Protein AF-A0A6V7KLK7-F1 (afdb_monomer_lite)

Organism: NCBI:txid1563983

Sequence (73 aa):
SCAEVRCEEGKKCVVRRGRPRCVCSPECKSPRGGSGPVCGTDGRSYRSHCRLKKHACKKGSHELTVAYNGYCQ

Radius of gyration: 14.05 Å; chains: 1; bounding box: 35×24×38 Å

Secondary structure (DSSP, 8-state):
--TT-PPPTTEEEEEETTEEEEEE----SSTT-SS--EEETTS-EESSHHHHHHHHHHHT-SS--EEEES---

Structure (mmCIF, N/CA/C/O backbone):
data_AF-A0A6V7KLK7-F1
#
_entry.id   AF-A0A6V7KLK7-F1
#
loop_
_atom_site.group_PDB
_atom_site.id
_atom_site.type_symbol
_atom_site.label_atom_id
_atom_site.label_alt_id
_atom_site.label_comp_id
_atom_site.label_asym_id
_atom_site.label_entity_id
_atom_site.label_seq_id
_atom_site.pdbx_PDB_ins_code
_atom_site.Cartn_x
_atom_site.Cartn_y
_atom_site.Cartn_z
_atom_site.occupancy
_atom_site.B_iso_or_equiv
_atom_site.auth_seq_id
_atom_site.auth_comp_id
_atom_site.auth_asym_id
_atom_site.auth_atom_id
_atom_site.pdbx_PDB_model_num
ATOM 1 N N . SER A 1 1 ? 11.431 -4.994 -21.615 1.00 90.12 1 SER A N 1
ATOM 2 C CA . SER A 1 1 ? 11.376 -5.935 -20.470 1.00 90.12 1 SER A CA 1
ATOM 3 C C . SER A 1 1 ? 11.525 -5.141 -19.166 1.00 90.12 1 SER A C 1
ATOM 5 O O . SER A 1 1 ? 11.544 -3.920 -19.239 1.00 90.12 1 SER A O 1
ATOM 7 N N . CYS A 1 2 ? 11.604 -5.789 -17.993 1.00 95.44 2 CYS A N 1
ATOM 8 C CA . CYS A 1 2 ? 11.917 -5.142 -16.702 1.00 95.44 2 CYS A CA 1
ATOM 9 C C . CYS A 1 2 ? 13.413 -5.203 -16.321 1.00 95.44 2 CYS A C 1
ATOM 11 O O . CYS A 1 2 ? 13.745 -4.862 -15.194 1.00 95.44 2 CYS A O 1
ATOM 13 N N . ALA A 1 3 ? 14.294 -5.657 -17.222 1.00 93.00 3 ALA A N 1
ATOM 14 C CA . ALA A 1 3 ? 15.683 -6.010 -16.900 1.00 93.00 3 ALA A CA 1
ATOM 15 C C . ALA A 1 3 ? 16.502 -4.856 -16.290 1.00 93.00 3 ALA A C 1
ATOM 17 O O . ALA A 1 3 ? 17.281 -5.085 -15.375 1.00 93.00 3 ALA A O 1
ATOM 18 N N . GLU A 1 4 ? 16.276 -3.622 -16.742 1.00 92.62 4 GLU A N 1
ATOM 19 C CA . GLU A 1 4 ? 17.034 -2.435 -16.305 1.00 92.62 4 GLU A CA 1
ATOM 20 C C . GLU A 1 4 ? 16.158 -1.421 -15.549 1.00 92.62 4 GLU A C 1
ATOM 22 O O . GLU A 1 4 ? 16.578 -0.307 -15.241 1.00 92.62 4 GLU A O 1
ATOM 27 N N . VAL A 1 5 ? 14.909 -1.785 -15.240 1.00 94.88 5 VAL A N 1
ATOM 28 C CA . VAL A 1 5 ? 13.947 -0.866 -14.622 1.00 94.88 5 VAL A CA 1
ATOM 29 C C . VAL A 1 5 ? 14.094 -0.899 -13.108 1.00 94.88 5 VAL A C 1
ATOM 31 O O . VAL A 1 5 ? 13.719 -1.873 -12.454 1.00 94.88 5 VAL A O 1
ATOM 34 N N . ARG A 1 6 ? 14.578 0.208 -12.545 1.00 94.56 6 ARG A N 1
ATOM 35 C CA . ARG A 1 6 ? 14.619 0.444 -11.099 1.00 94.56 6 ARG A CA 1
ATOM 36 C C . ARG A 1 6 ? 13.332 1.133 -10.657 1.00 94.56 6 ARG A C 1
ATOM 38 O O . ARG A 1 6 ? 13.013 2.221 -11.126 1.00 94.56 6 ARG A O 1
ATOM 45 N N . CYS A 1 7 ? 12.578 0.474 -9.783 1.00 91.75 7 CYS A N 1
ATOM 46 C CA . CYS A 1 7 ? 11.386 1.044 -9.167 1.00 91.75 7 CYS A CA 1
ATOM 47 C C . CYS A 1 7 ? 11.718 1.600 -7.780 1.00 91.75 7 CYS A C 1
ATOM 49 O O . CYS A 1 7 ? 12.612 1.089 -7.112 1.00 91.75 7 CYS A O 1
ATOM 51 N N . GLU A 1 8 ? 10.967 2.611 -7.349 1.00 88.00 8 GLU A N 1
ATOM 52 C CA . GLU A 1 8 ? 11.034 3.126 -5.978 1.00 88.00 8 GLU A CA 1
ATOM 53 C C . GLU A 1 8 ? 10.641 2.057 -4.947 1.00 88.00 8 GLU A C 1
ATOM 55 O O . GLU A 1 8 ? 10.000 1.050 -5.276 1.00 88.00 8 GLU A O 1
ATOM 60 N N . GLU A 1 9 ? 10.992 2.305 -3.686 1.00 83.19 9 GLU A N 1
ATOM 61 C CA . GLU A 1 9 ? 10.703 1.406 -2.573 1.00 83.19 9 GLU A CA 1
ATOM 62 C C . GLU A 1 9 ? 9.209 1.031 -2.501 1.00 83.19 9 GLU A C 1
ATOM 64 O O . GLU A 1 9 ? 8.308 1.844 -2.724 1.00 83.19 9 GLU A O 1
ATOM 69 N N . GLY A 1 10 ? 8.928 -0.253 -2.258 1.00 82.81 10 GLY A N 1
ATOM 70 C CA . GLY A 1 10 ? 7.559 -0.782 -2.214 1.00 82.81 10 GLY A CA 1
ATOM 71 C C . GLY A 1 10 ? 6.869 -0.936 -3.580 1.00 82.81 10 GLY A C 1
ATOM 72 O O . GLY A 1 10 ? 5.686 -1.304 -3.637 1.00 82.81 10 GLY A O 1
ATOM 73 N N . LYS A 1 11 ? 7.573 -0.699 -4.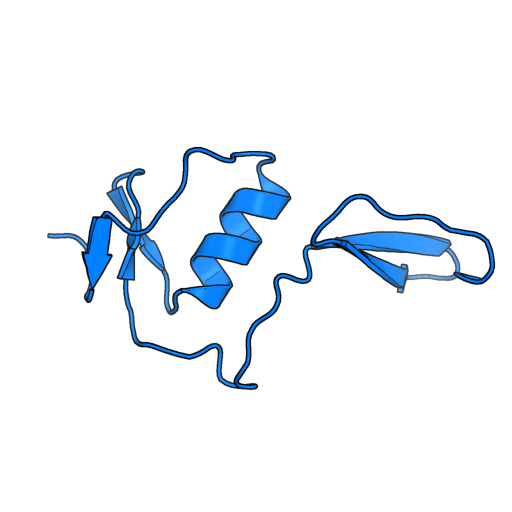696 1.00 91.69 11 LYS A N 1
ATOM 74 C CA . LYS A 1 11 ? 7.086 -0.961 -6.060 1.00 91.69 11 LYS A CA 1
ATOM 75 C C . LYS A 1 11 ? 7.866 -2.103 -6.716 1.00 91.69 11 LYS A C 1
ATOM 77 O O . LYS A 1 11 ? 9.061 -2.271 -6.520 1.00 91.69 11 LYS A O 1
ATOM 82 N N . LYS A 1 12 ? 7.180 -2.885 -7.552 1.00 93.12 12 LYS A N 1
ATOM 83 C CA . LYS A 1 12 ? 7.765 -3.972 -8.353 1.00 93.12 12 LYS A CA 1
ATOM 84 C C . LYS A 1 12 ? 7.560 -3.693 -9.836 1.00 93.12 12 LYS A C 1
ATOM 86 O O . LYS A 1 12 ? 6.482 -3.245 -10.230 1.00 93.12 12 LYS A O 1
ATOM 91 N N . CYS A 1 13 ? 8.561 -3.981 -10.665 1.00 94.75 13 CYS A N 1
ATOM 92 C CA . CYS A 1 13 ? 8.398 -3.886 -12.111 1.00 94.75 13 CYS A CA 1
ATOM 93 C C . CYS A 1 13 ? 7.564 -5.060 -12.642 1.00 94.75 13 CYS A C 1
ATOM 95 O O . CYS A 1 13 ? 7.820 -6.222 -12.323 1.00 94.75 13 CYS A O 1
ATOM 97 N N . VAL A 1 14 ? 6.565 -4.756 -13.470 1.00 94.88 14 VAL A N 1
ATOM 98 C CA . VAL A 1 14 ? 5.764 -5.730 -14.220 1.00 94.88 14 VAL A CA 1
ATOM 99 C C . VAL A 1 14 ? 5.618 -5.273 -15.668 1.00 94.88 14 VAL A C 1
ATOM 101 O O . VAL A 1 14 ? 5.497 -4.080 -15.941 1.00 94.88 14 VAL A O 1
ATOM 104 N N . VAL A 1 15 ? 5.582 -6.208 -16.617 1.00 95.56 15 VAL A N 1
ATOM 105 C CA . VAL A 1 15 ? 5.297 -5.887 -18.023 1.00 95.56 15 VAL A CA 1
ATOM 106 C C . VAL A 1 15 ? 3.786 -5.939 -18.247 1.00 95.56 15 VAL A C 1
ATOM 108 O O . VAL A 1 15 ? 3.142 -6.956 -17.999 1.00 95.56 15 VAL A O 1
ATOM 111 N N . ARG A 1 16 ? 3.193 -4.834 -18.708 1.00 94.25 16 ARG A N 1
ATOM 112 C CA . ARG A 1 16 ? 1.770 -4.740 -19.073 1.00 94.25 16 ARG A CA 1
ATOM 113 C C . ARG A 1 16 ? 1.668 -4.228 -20.502 1.00 94.25 16 ARG A C 1
ATOM 115 O O . ARG A 1 16 ? 2.168 -3.146 -20.796 1.00 94.25 16 ARG A O 1
ATOM 122 N N . ARG A 1 17 ? 1.015 -4.999 -21.381 1.00 93.12 17 ARG A N 1
ATOM 123 C CA . ARG A 1 17 ? 0.883 -4.681 -22.818 1.00 93.12 17 ARG A CA 1
ATOM 124 C C . ARG A 1 17 ? 2.246 -4.383 -23.475 1.00 93.12 17 ARG A C 1
ATOM 126 O O . ARG A 1 17 ? 2.429 -3.342 -24.094 1.00 93.12 17 ARG A O 1
ATOM 133 N N . GLY A 1 18 ? 3.237 -5.244 -23.227 1.00 93.19 18 GLY A N 1
ATOM 134 C CA . GLY A 1 18 ? 4.597 -5.109 -23.768 1.00 93.19 18 GLY A CA 1
ATOM 135 C C . GLY A 1 18 ? 5.470 -4.013 -23.138 1.00 93.19 18 GLY A C 1
ATOM 136 O O . GLY A 1 18 ? 6.661 -3.957 -23.426 1.00 93.19 18 GLY A O 1
ATOM 137 N N . ARG A 1 19 ? 4.936 -3.170 -22.242 1.00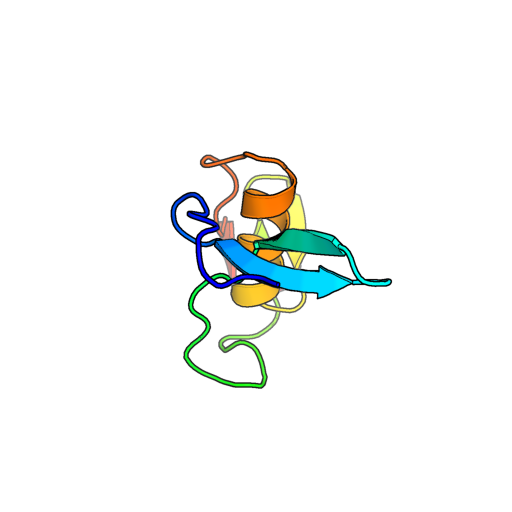 94.31 19 ARG A N 1
ATOM 138 C CA . ARG A 1 19 ? 5.681 -2.060 -21.622 1.00 94.31 19 ARG A CA 1
ATOM 139 C C . ARG A 1 19 ? 5.967 -2.321 -20.138 1.00 94.31 19 ARG A C 1
ATOM 141 O O . ARG A 1 19 ? 5.048 -2.737 -19.424 1.00 94.31 19 ARG A O 1
ATOM 148 N N . PRO A 1 20 ? 7.197 -2.079 -19.644 1.00 95.88 20 PRO A N 1
ATOM 149 C CA . PRO A 1 20 ? 7.491 -2.185 -18.221 1.00 95.88 20 PRO A CA 1
ATOM 150 C C . PRO A 1 20 ? 6.802 -1.067 -17.436 1.00 95.88 20 PRO A C 1
ATOM 152 O O . PRO A 1 20 ? 6.726 0.077 -17.883 1.00 95.88 20 PRO A O 1
ATOM 155 N N . ARG A 1 21 ? 6.273 -1.408 -16.262 1.00 94.94 21 ARG A N 1
ATOM 156 C CA . ARG A 1 21 ? 5.585 -0.493 -15.350 1.00 94.94 21 ARG A CA 1
ATOM 157 C C . ARG A 1 21 ? 5.945 -0.843 -13.911 1.00 94.94 21 ARG A C 1
ATOM 159 O O . ARG A 1 21 ? 5.835 -2.001 -13.517 1.00 94.94 21 ARG A O 1
ATOM 166 N N . CYS A 1 22 ? 6.297 0.160 -13.116 1.00 94.00 22 CYS A N 1
ATOM 167 C CA . CYS A 1 22 ? 6.418 0.011 -11.670 1.00 94.00 22 CYS A CA 1
ATOM 168 C C . CYS A 1 22 ? 5.027 0.039 -11.033 1.00 94.00 22 CYS A C 1
ATOM 170 O O . CYS A 1 22 ? 4.275 0.997 -11.209 1.00 94.00 22 CYS A O 1
ATOM 172 N N . VAL A 1 23 ? 4.664 -1.016 -10.305 1.00 93.69 23 VAL A N 1
ATOM 173 C CA . VAL A 1 23 ? 3.374 -1.124 -9.613 1.00 93.69 23 VAL A CA 1
ATOM 174 C C . VAL A 1 23 ? 3.575 -1.289 -8.116 1.00 93.69 23 VAL A C 1
ATOM 176 O O . VAL A 1 23 ? 4.475 -2.001 -7.684 1.00 93.69 23 VAL A O 1
ATOM 179 N N . CYS A 1 24 ? 2.699 -0.671 -7.324 1.00 92.50 24 CYS A N 1
ATOM 180 C CA . CYS A 1 24 ? 2.686 -0.830 -5.872 1.00 92.50 24 CYS A CA 1
ATOM 181 C C . CYS A 1 24 ? 2.505 -2.295 -5.475 1.00 92.50 24 CYS A C 1
ATOM 183 O O . CYS A 1 24 ? 1.466 -2.910 -5.760 1.00 92.50 24 CYS A O 1
ATOM 185 N N . SER A 1 25 ? 3.518 -2.816 -4.797 1.00 89.38 25 SER A N 1
ATOM 186 C CA . SER A 1 25 ? 3.616 -4.191 -4.334 1.00 89.38 25 SER A CA 1
ATOM 187 C C . SER A 1 25 ? 4.151 -4.183 -2.900 1.00 89.38 25 SER A C 1
ATOM 189 O O . SER A 1 25 ? 5.286 -4.601 -2.686 1.00 89.38 25 SER A O 1
ATOM 191 N N . PRO A 1 26 ? 3.361 -3.682 -1.927 1.00 84.06 26 PRO A N 1
ATOM 192 C CA . PRO A 1 26 ? 3.779 -3.691 -0.531 1.00 84.06 26 PRO A CA 1
ATOM 193 C C . PRO A 1 26 ? 4.074 -5.122 -0.079 1.00 84.06 26 PRO A C 1
ATOM 195 O O . PRO A 1 26 ? 3.397 -6.063 -0.507 1.00 84.06 26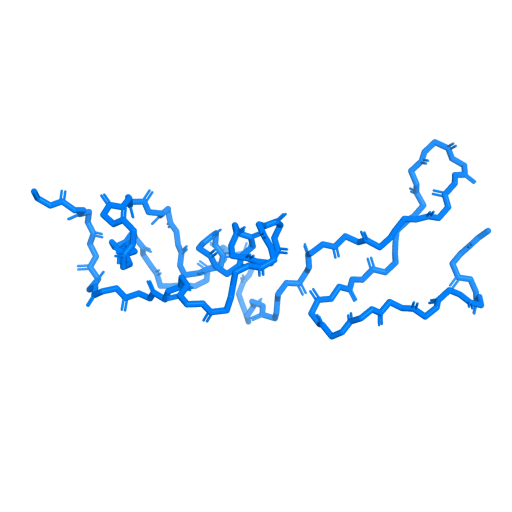 PRO A O 1
ATOM 198 N N . GLU A 1 27 ? 5.057 -5.280 0.803 1.00 79.00 27 GLU A N 1
ATOM 199 C CA . GLU A 1 27 ? 5.378 -6.578 1.386 1.00 79.00 27 GLU A CA 1
ATOM 200 C C . GLU A 1 27 ? 4.219 -7.064 2.258 1.00 79.00 27 GLU A C 1
ATOM 202 O O . GLU A 1 27 ? 3.974 -6.586 3.370 1.00 79.00 27 GLU A O 1
ATOM 207 N N . CYS A 1 28 ? 3.458 -8.011 1.720 1.00 80.25 28 CYS A N 1
ATOM 208 C CA . CYS A 1 28 ? 2.341 -8.640 2.400 1.00 80.25 28 CYS A CA 1
ATOM 209 C C . CYS A 1 28 ? 2.698 -10.107 2.622 1.00 80.25 28 CYS A C 1
ATOM 211 O O . CYS A 1 28 ? 2.598 -10.914 1.703 1.00 80.25 28 CYS A O 1
ATOM 213 N N . LYS A 1 29 ? 3.099 -10.448 3.855 1.00 70.56 29 LYS A N 1
ATOM 214 C CA . LYS A 1 29 ? 3.598 -11.781 4.258 1.00 70.56 29 LYS A CA 1
ATOM 215 C C . LYS A 1 29 ? 2.615 -12.942 4.039 1.00 70.56 29 LYS A C 1
ATOM 217 O O . LYS A 1 29 ? 2.979 -14.093 4.226 1.00 70.56 29 LYS A O 1
ATOM 222 N N . SER A 1 30 ? 1.366 -12.668 3.665 1.00 65.25 30 SER A N 1
ATOM 223 C CA . SER A 1 30 ? 0.351 -13.693 3.443 1.00 65.25 30 SER A CA 1
ATOM 224 C C . SER A 1 30 ? -0.409 -13.410 2.142 1.00 65.25 30 SER A C 1
ATOM 226 O O . SER A 1 30 ? -0.788 -12.255 1.923 1.00 65.25 30 SER A O 1
ATOM 228 N N . PRO A 1 31 ? -0.686 -14.421 1.293 1.00 56.91 31 PRO A N 1
ATOM 229 C CA . PRO A 1 31 ? -1.396 -14.241 0.022 1.00 56.91 31 PRO A CA 1
ATOM 230 C C . PRO A 1 31 ? -2.832 -13.721 0.191 1.00 56.91 31 PRO A C 1
ATOM 232 O O . PRO A 1 31 ? -3.367 -13.087 -0.716 1.00 56.91 31 PRO A O 1
ATOM 235 N N . ARG A 1 32 ? -3.439 -13.900 1.374 1.00 57.34 32 ARG A N 1
ATOM 236 C CA . ARG A 1 32 ? -4.733 -13.282 1.723 1.00 57.34 32 ARG A CA 1
ATOM 237 C C . ARG A 1 32 ? -4.611 -11.819 2.176 1.00 57.34 32 ARG A C 1
ATOM 239 O O . ARG A 1 32 ? -5.625 -11.179 2.424 1.00 57.34 32 ARG A O 1
ATOM 246 N N . GLY A 1 33 ? -3.390 -11.279 2.246 1.00 55.50 33 GLY A N 1
ATOM 247 C CA . GLY A 1 33 ? -3.086 -9.949 2.766 1.00 55.50 33 GLY A CA 1
ATOM 248 C C . GLY A 1 33 ? -3.457 -9.870 4.239 1.00 55.50 33 GLY A C 1
ATOM 249 O O . GLY A 1 33 ? -4.527 -9.368 4.542 1.00 55.50 33 GLY A O 1
ATOM 250 N N . GLY A 1 34 ? -2.603 -10.413 5.110 1.00 63.31 34 GLY A N 1
ATOM 251 C CA . GLY A 1 34 ? -2.886 -10.654 6.530 1.00 63.31 34 GLY A CA 1
ATOM 252 C C . GLY A 1 34 ? -3.594 -9.525 7.293 1.00 63.31 34 GLY A C 1
ATOM 253 O O . GLY A 1 34 ? -3.478 -8.347 6.945 1.00 63.31 34 GLY A O 1
ATOM 254 N N . SER A 1 35 ? -4.278 -9.962 8.358 1.00 68.94 35 SER A N 1
ATOM 255 C CA . SER A 1 35 ? -4.993 -9.176 9.371 1.00 68.94 35 SER A CA 1
ATOM 256 C C . SER A 1 35 ? -6.197 -8.412 8.813 1.00 68.94 35 SER A C 1
ATOM 258 O O . SER A 1 35 ? -5.989 -7.310 8.321 1.00 68.94 35 SER A O 1
ATOM 260 N N . GLY A 1 36 ? -7.384 -9.049 8.892 1.00 84.81 36 GLY A N 1
ATOM 261 C CA . GLY A 1 36 ? -8.791 -8.579 8.785 1.00 84.81 36 GLY A CA 1
ATOM 262 C C . GLY A 1 36 ? -9.147 -7.197 8.198 1.00 84.81 36 GLY A C 1
ATOM 263 O O . GLY A 1 36 ? -8.303 -6.475 7.698 1.00 84.81 36 GLY A O 1
ATOM 264 N N . PRO A 1 37 ? -10.419 -6.772 8.214 1.00 94.12 37 PRO A N 1
ATOM 265 C CA . PRO A 1 37 ? -10.743 -5.386 7.878 1.00 94.12 37 PRO A CA 1
ATOM 266 C C . PRO A 1 37 ? -10.033 -4.410 8.835 1.00 94.12 37 PRO A C 1
ATOM 268 O O . PRO A 1 37 ? -9.811 -4.737 10.000 1.00 94.12 37 PRO A O 1
ATOM 271 N N . VAL A 1 38 ? -9.666 -3.228 8.341 1.00 95.25 38 VAL A N 1
ATOM 272 C CA . VAL A 1 38 ? -9.067 -2.131 9.122 1.00 95.25 38 VAL A CA 1
ATOM 273 C C . VAL A 1 38 ? -9.681 -0.791 8.747 1.00 95.25 38 VAL A C 1
ATOM 275 O O . VAL A 1 38 ? -10.012 -0.577 7.579 1.00 95.25 38 VAL A O 1
ATOM 278 N N . CYS A 1 39 ? -9.764 0.123 9.707 1.00 97.56 39 CYS A N 1
ATOM 279 C CA . CYS A 1 39 ? -10.083 1.520 9.466 1.00 97.56 39 CYS A CA 1
ATOM 280 C C . CYS A 1 39 ? -8.777 2.296 9.259 1.00 97.56 39 CYS A C 1
ATOM 282 O O . CYS A 1 39 ? -7.836 2.159 10.044 1.00 97.56 39 CYS A O 1
ATOM 284 N N . GLY A 1 40 ? -8.684 3.062 8.175 1.00 97.00 40 GLY A N 1
ATOM 285 C CA . GLY A 1 40 ? -7.551 3.938 7.894 1.00 97.00 40 GLY A CA 1
ATOM 286 C C . GLY A 1 40 ? -7.651 5.274 8.626 1.00 97.00 40 GLY A C 1
ATOM 287 O O . GLY A 1 40 ? -8.738 5.702 9.010 1.00 97.00 40 GLY A O 1
ATOM 288 N N . THR A 1 41 ? -6.520 5.965 8.771 1.00 97.06 41 THR A N 1
ATOM 289 C CA . THR A 1 41 ? -6.463 7.351 9.279 1.00 97.06 41 THR A CA 1
ATOM 290 C C . THR A 1 41 ? -7.199 8.356 8.387 1.00 97.06 41 THR A C 1
ATOM 292 O O . THR A 1 41 ? -7.491 9.464 8.818 1.00 97.06 41 THR A O 1
ATOM 295 N N . ASP A 1 42 ? -7.557 7.955 7.166 1.00 95.88 42 ASP A N 1
ATOM 296 C CA . ASP A 1 42 ? -8.419 8.690 6.238 1.00 95.88 42 ASP A CA 1
ATOM 297 C C . ASP A 1 42 ? -9.925 8.449 6.464 1.00 95.88 42 ASP A C 1
ATOM 299 O O . ASP A 1 42 ? -10.742 8.864 5.641 1.00 95.88 42 ASP A O 1
ATOM 303 N N . GLY A 1 43 ? -10.301 7.727 7.525 1.00 96.56 43 GLY A N 1
ATOM 304 C CA . GLY A 1 43 ? -11.690 7.379 7.832 1.00 96.56 43 GLY A CA 1
ATOM 305 C C . GLY A 1 43 ? -12.295 6.332 6.892 1.00 96.56 43 GLY A C 1
ATOM 306 O O . GLY A 1 43 ? -13.511 6.145 6.875 1.00 96.56 43 GLY A O 1
ATOM 307 N N . ARG A 1 44 ? -11.484 5.636 6.078 1.00 97.12 44 ARG A N 1
ATOM 308 C CA . ARG A 1 44 ? -11.968 4.620 5.130 1.00 97.12 44 ARG A CA 1
ATOM 309 C C . ARG A 1 44 ? -11.656 3.214 5.612 1.00 97.12 44 ARG A C 1
ATOM 311 O O . ARG A 1 44 ? -10.573 2.923 6.107 1.00 97.12 44 ARG A O 1
ATOM 318 N N . SER A 1 45 ? -12.590 2.297 5.378 1.00 97.19 45 SER A N 1
ATOM 319 C CA . SER A 1 45 ? -12.372 0.881 5.670 1.00 97.19 45 SER A CA 1
ATOM 320 C C . SER A 1 45 ? -11.649 0.165 4.532 1.00 97.19 45 SER A C 1
ATOM 322 O O . SER A 1 45 ? -12.042 0.242 3.365 1.00 97.19 45 SER A O 1
ATOM 324 N N . TYR A 1 46 ? -10.640 -0.624 4.877 1.00 95.00 46 TYR A N 1
ATOM 325 C CA . TYR A 1 46 ? -9.868 -1.451 3.963 1.00 95.00 46 TYR A CA 1
ATOM 326 C C . TYR A 1 46 ? -10.033 -2.918 4.333 1.00 95.00 46 TYR A C 1
ATOM 328 O O . TYR A 1 46 ? -9.919 -3.296 5.489 1.00 95.00 46 TYR A O 1
ATOM 336 N N . ARG A 1 47 ? -10.238 -3.781 3.330 1.00 93.06 47 ARG A N 1
ATOM 337 C CA . ARG A 1 47 ? -10.423 -5.233 3.543 1.00 93.06 47 ARG A CA 1
ATOM 338 C C . ARG A 1 47 ? -9.223 -5.928 4.199 1.00 93.06 47 ARG A C 1
ATOM 340 O O . ARG A 1 47 ? -9.366 -7.060 4.640 1.00 93.06 47 ARG A O 1
ATOM 347 N N . SER A 1 48 ? -8.053 -5.291 4.160 1.00 92.19 48 SER A N 1
ATOM 348 C CA . SER A 1 48 ? -6.870 -5.707 4.903 1.00 92.19 48 SER A CA 1
ATOM 349 C C . SER A 1 48 ? -5.820 -4.617 5.005 1.00 92.19 48 SER A C 1
ATOM 351 O O . SER A 1 48 ? -5.784 -3.693 4.184 1.00 92.19 48 SER A O 1
ATOM 353 N N . HIS A 1 49 ? -4.886 -4.796 5.939 1.00 91.19 49 HIS A N 1
ATOM 354 C CA . HIS A 1 49 ? -3.673 -3.985 6.052 1.00 91.19 49 HIS A CA 1
ATOM 355 C C . HIS A 1 49 ? -2.930 -3.873 4.713 1.00 91.19 49 HIS A C 1
ATOM 357 O O . HIS A 1 49 ? -2.453 -2.807 4.330 1.00 91.19 49 HIS A O 1
ATOM 363 N N . CYS A 1 50 ? -2.865 -4.970 3.952 1.00 90.62 50 CYS A N 1
ATOM 364 C CA . CYS A 1 50 ? -2.217 -4.987 2.642 1.00 90.62 50 CYS A CA 1
ATOM 365 C C . CYS A 1 50 ? -2.939 -4.088 1.627 1.00 90.62 50 CYS A C 1
ATOM 367 O O . CYS A 1 50 ? -2.307 -3.404 0.819 1.00 90.62 50 CYS A O 1
ATOM 369 N N . ARG A 1 51 ? -4.278 -4.077 1.660 1.00 92.12 51 ARG A N 1
ATOM 370 C CA . ARG A 1 51 ? -5.091 -3.216 0.792 1.00 92.12 51 ARG A CA 1
ATOM 371 C C . ARG A 1 51 ? -4.907 -1.745 1.149 1.00 92.12 51 ARG A C 1
ATOM 373 O O . ARG A 1 51 ? -4.786 -0.953 0.217 1.00 92.12 51 ARG A O 1
ATOM 380 N N . LEU A 1 52 ? -4.817 -1.418 2.439 1.00 93.88 52 LEU A N 1
ATOM 381 C CA . LEU A 1 52 ? -4.487 -0.072 2.908 1.00 93.88 52 LEU A CA 1
ATOM 382 C C . LEU A 1 52 ? -3.105 0.357 2.403 1.00 93.88 52 LEU A C 1
ATOM 384 O O . LEU A 1 52 ? -3.011 1.329 1.661 1.00 93.88 52 LEU A O 1
ATOM 388 N N . LYS A 1 53 ? -2.051 -0.429 2.662 1.00 91.50 53 LYS A N 1
ATOM 389 C CA . LYS A 1 53 ? -0.682 -0.137 2.184 1.00 91.50 53 LYS A CA 1
ATOM 390 C C . LYS A 1 53 ? -0.609 0.032 0.665 1.00 91.50 53 LYS A C 1
ATOM 392 O O . LYS A 1 53 ? 0.069 0.916 0.148 1.00 91.50 53 LYS A O 1
ATOM 397 N N . LYS A 1 54 ? -1.336 -0.804 -0.083 1.00 92.00 54 LYS A N 1
ATOM 398 C CA . LYS A 1 54 ? -1.402 -0.699 -1.546 1.00 92.00 54 LYS A CA 1
ATOM 399 C C . LYS A 1 54 ? -2.127 0.570 -1.994 1.00 92.00 54 LYS A C 1
ATOM 401 O O . LYS A 1 54 ? -1.772 1.113 -3.038 1.00 92.00 54 LYS A O 1
ATOM 406 N N . HIS A 1 55 ? -3.145 1.011 -1.256 1.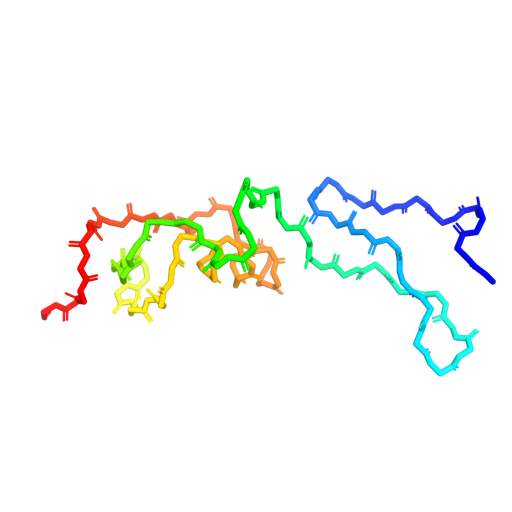00 93.62 55 HIS A N 1
ATOM 407 C CA . HIS A 1 55 ? -3.828 2.275 -1.515 1.00 93.62 55 HIS A CA 1
ATOM 408 C C . HIS A 1 55 ? -2.906 3.463 -1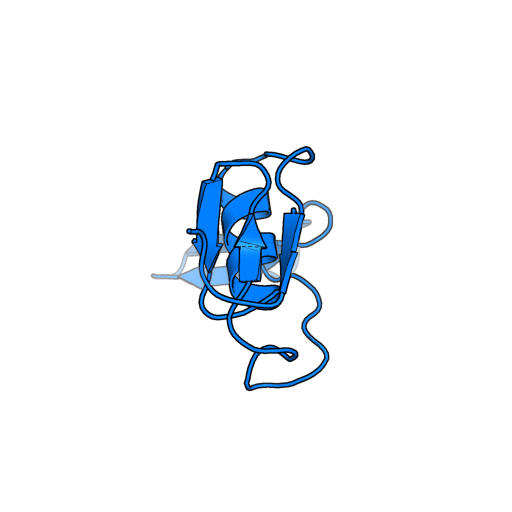.231 1.00 93.62 55 HIS A C 1
ATOM 410 O O . HIS A 1 55 ? -2.722 4.289 -2.120 1.00 93.62 55 HIS A O 1
ATOM 416 N N . ALA A 1 56 ? -2.261 3.473 -0.063 1.00 93.25 56 ALA A N 1
ATOM 417 C CA . ALA A 1 56 ? -1.290 4.479 0.359 1.00 93.25 56 ALA A CA 1
ATOM 418 C C . ALA A 1 56 ? -0.185 4.672 -0.695 1.00 93.25 56 ALA A C 1
ATOM 420 O O . ALA A 1 56 ? -0.035 5.762 -1.245 1.00 93.25 56 ALA A O 1
ATOM 421 N N . CYS A 1 57 ? 0.464 3.580 -1.123 1.00 92.94 57 CYS A N 1
ATOM 422 C CA . CYS A 1 57 ? 1.482 3.624 -2.179 1.00 92.94 57 CYS A CA 1
ATOM 423 C C . CYS A 1 57 ? 0.944 4.181 -3.507 1.00 92.94 57 CYS A C 1
ATOM 425 O O . CYS A 1 57 ? 1.612 4.970 -4.171 1.00 92.94 57 CYS A O 1
ATOM 427 N N . LYS A 1 58 ? -0.272 3.795 -3.920 1.00 91.62 58 LYS A N 1
ATOM 428 C CA . LYS A 1 58 ? -0.868 4.294 -5.173 1.00 91.62 58 LYS A CA 1
ATOM 429 C C . LYS A 1 58 ? -1.201 5.781 -5.114 1.00 91.62 58 LYS A C 1
ATOM 431 O O . LYS A 1 58 ? -1.230 6.423 -6.157 1.00 91.62 58 LYS A O 1
ATOM 436 N N . LYS A 1 59 ? -1.503 6.289 -3.921 1.00 91.12 59 LYS A N 1
ATOM 437 C CA . LYS A 1 59 ? -1.765 7.702 -3.661 1.00 91.12 59 LYS A CA 1
ATOM 438 C C . LYS A 1 59 ? -0.490 8.512 -3.426 1.00 91.12 59 LYS A C 1
ATOM 440 O O . LYS A 1 59 ? -0.589 9.729 -3.388 1.00 91.12 59 LYS A O 1
ATOM 445 N N . GLY A 1 60 ? 0.668 7.863 -3.274 1.00 88.56 60 GLY A N 1
ATOM 446 C CA . GLY A 1 60 ? 1.896 8.529 -2.834 1.00 88.56 60 GLY A CA 1
ATOM 447 C C . GLY A 1 60 ? 1.781 9.088 -1.414 1.00 88.56 60 GLY A C 1
ATOM 448 O O . GLY A 1 60 ? 2.456 10.052 -1.084 1.00 88.56 60 GLY A O 1
ATOM 449 N N . SER A 1 61 ? 0.887 8.526 -0.592 1.00 86.00 61 SER A N 1
ATOM 450 C CA . SER A 1 61 ? 0.660 8.986 0.776 1.00 86.00 61 SER A CA 1
ATOM 451 C C . SER A 1 61 ? 1.408 8.088 1.749 1.00 86.00 61 SER A C 1
ATOM 453 O O . SER A 1 61 ? 1.187 6.876 1.774 1.00 86.00 61 SER A O 1
ATOM 455 N N . HIS A 1 62 ? 2.268 8.702 2.554 1.00 83.12 62 HIS A N 1
ATOM 456 C CA . HIS A 1 62 ? 2.958 8.053 3.668 1.00 83.12 62 HIS A CA 1
ATOM 457 C C . HIS A 1 62 ? 2.196 8.213 4.995 1.00 83.12 62 HIS A C 1
ATOM 459 O O . HIS A 1 62 ? 2.491 7.514 5.958 1.00 83.12 62 HIS A O 1
ATOM 465 N N . GLU A 1 63 ? 1.188 9.090 5.030 1.00 90.94 63 GLU A N 1
ATOM 466 C CA . GLU A 1 63 ? 0.380 9.395 6.219 1.00 90.94 63 GLU A CA 1
ATOM 467 C C . GLU A 1 63 ? -0.800 8.431 6.404 1.00 90.94 63 GLU A C 1
ATOM 469 O O . GLU A 1 63 ? -1.311 8.258 7.514 1.00 90.94 63 GLU A O 1
ATOM 474 N N . LEU A 1 64 ? -1.234 7.770 5.323 1.00 94.38 64 LEU A N 1
ATOM 475 C CA . LEU A 1 64 ? -2.293 6.772 5.396 1.00 94.38 64 LEU A CA 1
ATOM 476 C C . LEU A 1 64 ? -1.790 5.511 6.107 1.00 94.38 64 LEU A C 1
ATOM 478 O O . LEU A 1 64 ? -1.116 4.657 5.522 1.00 94.38 64 LEU A O 1
ATOM 482 N N . THR A 1 65 ? -2.190 5.378 7.365 1.00 93.12 65 THR A N 1
ATOM 483 C CA . THR A 1 65 ? -1.885 4.246 8.240 1.00 93.12 65 THR A CA 1
ATOM 484 C C . THR A 1 65 ? -3.179 3.662 8.812 1.00 93.12 65 THR A C 1
ATOM 486 O O . THR A 1 65 ? -4.278 4.120 8.495 1.00 93.12 65 THR A O 1
ATOM 489 N N . VAL A 1 66 ? -3.075 2.583 9.587 1.00 94.00 66 VAL A N 1
ATOM 490 C CA . VAL A 1 66 ? -4.233 1.987 10.266 1.00 94.00 66 VAL A CA 1
ATOM 491 C C . VAL A 1 66 ? -4.560 2.831 11.494 1.00 94.00 66 VAL A C 1
ATOM 493 O O . VAL A 1 66 ? -3.700 2.993 12.353 1.00 94.00 66 VAL A O 1
ATOM 496 N N . ALA A 1 67 ? -5.797 3.315 11.591 1.00 96.38 67 ALA A N 1
ATOM 497 C CA . ALA A 1 67 ? -6.318 3.925 12.809 1.00 96.38 67 ALA A CA 1
ATOM 498 C C . ALA A 1 67 ? -6.674 2.844 13.845 1.00 96.38 67 ALA A C 1
ATOM 500 O O . ALA A 1 67 ? -6.237 2.910 14.988 1.00 96.38 67 ALA A O 1
ATOM 501 N N . TYR A 1 68 ? -7.431 1.819 13.435 1.00 95.31 68 TYR A N 1
ATOM 502 C CA . TYR A 1 68 ? -7.764 0.657 14.267 1.00 95.31 68 TYR A CA 1
ATOM 503 C C . TYR A 1 68 ? -8.189 -0.560 13.429 1.00 95.31 68 TYR A C 1
ATOM 505 O O . TYR A 1 68 ? -8.512 -0.453 12.242 1.00 95.31 68 TYR A O 1
ATOM 513 N N . ASN A 1 69 ? -8.188 -1.741 14.054 1.00 94.12 69 ASN A N 1
ATOM 514 C CA . ASN A 1 69 ? -8.666 -2.986 13.445 1.00 94.12 69 ASN A CA 1
ATOM 515 C C . ASN A 1 69 ? -10.202 -3.027 13.412 1.00 94.12 69 ASN A C 1
ATOM 517 O O . ASN A 1 69 ? -10.844 -2.715 14.408 1.00 94.12 69 ASN A O 1
ATOM 521 N N . GLY A 1 70 ? -10.785 -3.473 12.297 1.00 94.69 70 GLY A N 1
ATOM 522 C CA . GLY A 1 70 ? -12.232 -3.487 12.062 1.00 94.69 70 GLY A CA 1
ATOM 523 C C . GLY A 1 70 ? -12.677 -2.507 10.974 1.00 94.69 70 GLY A C 1
ATOM 524 O O . GLY A 1 70 ? -11.860 -1.878 10.310 1.00 94.69 70 GLY A O 1
ATOM 525 N N . TYR A 1 71 ? -13.985 -2.402 10.754 1.00 96.81 71 TYR A N 1
ATOM 526 C CA . TYR A 1 71 ? -14.557 -1.376 9.877 1.00 96.81 71 TYR A CA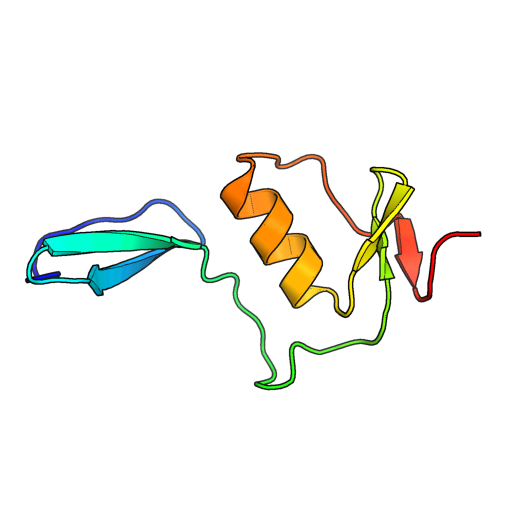 1
ATOM 527 C C . TYR A 1 71 ? -14.697 -0.052 10.635 1.00 96.81 71 TYR A C 1
ATOM 529 O O . TYR A 1 71 ? -14.971 -0.062 11.835 1.00 96.81 71 TYR A O 1
ATOM 537 N N . CYS A 1 72 ? -14.543 1.069 9.931 1.00 96.94 72 CYS A N 1
ATOM 538 C CA . CYS A 1 72 ? -14.826 2.390 10.486 1.00 96.94 72 CYS A CA 1
ATOM 539 C C . CYS A 1 72 ? -16.287 2.481 10.961 1.00 96.94 72 CYS A C 1
ATOM 541 O O . CYS A 1 72 ? -17.161 1.892 10.318 1.00 96.94 72 CYS A O 1
ATOM 543 N N . GLN A 1 73 ? -16.518 3.188 12.070 1.00 93.62 73 GLN A N 1
ATOM 544 C CA . GLN A 1 73 ? -17.841 3.502 12.628 1.00 93.62 73 GLN A CA 1
ATOM 545 C C . GLN A 1 73 ? -18.248 4.935 12.295 1.00 93.62 73 GLN A C 1
ATOM 547 O O . GLN A 1 73 ? -17.334 5.791 12.245 1.00 93.62 73 GLN A O 1
#

Foldseek 3Di:
DCPPPDDPPQWDWDQDPNRIDTARHHDQVDPLRDAAWFQWPVRAIDRHQRRQSRVCVVVVHPRTHTPGGDGGD

pLDDT: mean 89.55, std 9.8, range [55.5, 97.56]

InterPro domains:
  IPR002350 Kazal domain [PF07648] (24-72)
  IPR002350 Kazal domain [PS51465] (23-73)
  IPR002350 Kazal domain [SM00280] (23-72)
  IPR003645 Follistatin-like, N-terminal [SM00274] (1-23)
  IPR036058 Kazal domain superfamily [SSF100895] (5-72)
  IPR036773 TGF-beta binding (TB) domain superfamily [G3DSA:3.90.290.10] (1-30)